Protein AF-A0A3N5SSZ3-F1 (afdb_monomer_lite)

pLDDT: mean 73.87, std 26.0, range [29.41, 97.19]

Structure (mmCIF, N/CA/C/O backbone):
data_AF-A0A3N5SSZ3-F1
#
_entry.id   AF-A0A3N5SSZ3-F1
#
loop_
_atom_site.group_PDB
_atom_site.id
_atom_site.type_symbol
_atom_site.label_atom_id
_atom_site.label_alt_id
_atom_site.label_comp_id
_atom_site.label_asym_id
_atom_site.label_entity_id
_atom_site.label_seq_id
_atom_site.pdbx_PDB_ins_code
_atom_site.Cartn_x
_atom_site.Cartn_y
_atom_site.Cartn_z
_atom_site.occupancy
_atom_site.B_iso_or_equiv
_atom_site.auth_seq_id
_atom_site.auth_comp_id
_atom_site.auth_asym_id
_atom_site.auth_atom_id
_atom_site.pdbx_PDB_model_num
ATOM 1 N N . MET A 1 1 ? -0.147 27.849 33.544 1.00 38.41 1 MET A N 1
ATOM 2 C CA . MET A 1 1 ? -1.554 28.238 33.295 1.00 38.41 1 MET A CA 1
ATOM 3 C C . MET A 1 1 ? -1.757 28.349 31.792 1.00 38.41 1 MET A C 1
ATOM 5 O O . MET A 1 1 ? -1.224 29.264 31.187 1.00 38.41 1 MET A O 1
ATOM 9 N N . CYS A 1 2 ? -2.436 27.376 31.188 1.00 30.09 2 CYS A N 1
ATOM 10 C CA . CYS A 1 2 ? -2.685 27.300 29.747 1.00 30.09 2 CYS A CA 1
ATOM 11 C C . CYS A 1 2 ? -4.205 27.453 29.533 1.00 30.09 2 CYS A C 1
ATOM 13 O O . CYS A 1 2 ? -4.954 26.713 30.183 1.00 30.09 2 CYS A O 1
ATOM 15 N N . PRO A 1 3 ? -4.702 28.428 28.748 1.00 45.38 3 PRO A N 1
ATOM 16 C CA . PRO A 1 3 ? -6.136 28.652 28.630 1.00 45.38 3 PRO A CA 1
ATOM 17 C C . PRO A 1 3 ? -6.793 27.666 27.655 1.00 45.38 3 PRO A C 1
ATOM 19 O O . PRO A 1 3 ? -6.253 27.299 26.615 1.00 45.38 3 PRO A O 1
ATOM 22 N N . ARG A 1 4 ? -7.984 27.231 28.067 1.00 38.94 4 ARG A N 1
ATOM 23 C CA . ARG A 1 4 ? -8.790 26.127 27.546 1.00 38.94 4 ARG A CA 1
ATOM 24 C C . ARG A 1 4 ? -9.430 26.415 26.178 1.00 38.94 4 ARG A C 1
ATOM 26 O O . ARG A 1 4 ? -9.889 27.522 25.919 1.00 38.94 4 ARG A O 1
ATOM 33 N N . GLY A 1 5 ? -9.507 25.339 25.390 1.00 34.91 5 GLY A N 1
ATOM 34 C CA . GLY A 1 5 ? -10.496 24.946 24.375 1.00 34.91 5 GLY A CA 1
ATOM 35 C C . GLY A 1 5 ? -11.487 25.968 23.810 1.00 34.91 5 GLY A C 1
ATOM 36 O O . GLY A 1 5 ? -12.345 26.491 24.518 1.00 34.91 5 GLY A O 1
ATOM 37 N N . ARG A 1 6 ? -11.485 26.100 22.478 1.00 38.88 6 ARG A N 1
ATOM 38 C CA . ARG A 1 6 ? -12.654 26.545 21.710 1.00 38.88 6 ARG A CA 1
ATOM 39 C C . ARG A 1 6 ? -13.374 25.327 21.127 1.00 38.88 6 ARG A C 1
ATOM 41 O O . ARG A 1 6 ? -12.868 24.674 20.223 1.00 38.88 6 ARG A O 1
ATOM 48 N N . LEU A 1 7 ? -14.551 25.047 21.688 1.00 39.44 7 LEU A N 1
ATOM 49 C CA . LEU A 1 7 ? -15.556 24.121 21.166 1.00 39.44 7 LEU A CA 1
ATOM 50 C C . LEU A 1 7 ? -16.035 24.585 19.780 1.00 39.44 7 LEU A C 1
ATOM 52 O O . LEU A 1 7 ? -16.483 25.723 19.628 1.00 39.44 7 LEU A O 1
ATOM 56 N N . TRP A 1 8 ? -16.005 23.683 18.803 1.00 32.91 8 TRP A N 1
ATOM 57 C CA . TRP A 1 8 ? -16.705 23.823 17.526 1.00 32.91 8 TRP A CA 1
ATOM 58 C C . TRP A 1 8 ? -18.221 23.690 17.751 1.00 32.91 8 TRP A C 1
ATOM 60 O O . TRP A 1 8 ? -18.668 22.745 18.400 1.00 32.91 8 TRP A O 1
ATOM 70 N N . LYS A 1 9 ? -19.026 24.620 17.218 1.00 35.09 9 LYS A N 1
ATOM 71 C CA . LYS A 1 9 ? -20.498 24.525 17.190 1.00 35.09 9 LYS A CA 1
ATOM 72 C C . LYS A 1 9 ? -20.985 24.408 15.738 1.00 35.09 9 LYS A C 1
ATOM 74 O O . LYS A 1 9 ? -20.613 25.261 14.935 1.00 35.09 9 LYS A O 1
ATOM 79 N N . PRO A 1 10 ? -21.833 23.425 15.387 1.00 35.09 10 PRO A N 1
ATOM 80 C CA . PRO A 1 10 ? -22.474 23.375 14.077 1.00 35.09 10 PRO A CA 1
ATOM 81 C C . PRO A 1 10 ? -23.662 24.352 13.985 1.00 35.09 10 PRO A C 1
ATOM 83 O O . PRO A 1 10 ? -24.410 24.544 14.944 1.00 35.09 10 PRO A O 1
ATOM 86 N N . SER A 1 11 ? -23.826 24.959 12.807 1.00 41.16 11 SER A N 1
ATOM 87 C CA . SER A 1 11 ? -24.952 25.828 12.430 1.00 41.16 11 SER A CA 1
ATOM 88 C C . SER A 1 11 ? -26.198 24.997 12.055 1.00 41.16 11 SER A C 1
ATOM 90 O O . SER A 1 11 ? -26.048 23.984 11.365 1.00 41.16 11 SER A O 1
ATOM 92 N N . PRO A 1 12 ? -27.426 25.377 12.469 1.00 39.75 12 PRO A N 1
ATOM 93 C CA . PRO A 1 12 ? -28.632 24.626 12.143 1.00 39.75 12 PRO A CA 1
ATOM 94 C C . PRO A 1 12 ? -29.269 25.038 10.800 1.00 39.75 12 PRO A C 1
ATOM 96 O O . PRO A 1 12 ? -29.607 26.194 10.579 1.00 39.75 12 PRO A O 1
ATOM 99 N N . ARG A 1 13 ? -29.471 24.012 9.959 1.00 37.94 13 ARG A N 1
ATOM 100 C CA . ARG A 1 13 ? -30.539 23.745 8.965 1.00 37.94 13 ARG A CA 1
ATOM 101 C C . ARG A 1 13 ? -31.194 24.921 8.215 1.00 37.94 13 ARG A C 1
ATOM 103 O O . ARG A 1 13 ? -31.938 25.707 8.787 1.00 37.94 13 ARG A O 1
ATOM 110 N N . GLY A 1 14 ? -31.138 24.839 6.883 1.00 30.73 14 GLY A N 1
ATOM 111 C CA . GLY A 1 14 ? -32.122 25.431 5.972 1.00 30.73 14 GLY A CA 1
ATOM 112 C C . GLY A 1 14 ? -32.516 24.434 4.879 1.00 30.73 14 GLY A C 1
ATOM 113 O O . GLY A 1 14 ? -31.749 24.198 3.954 1.00 30.73 14 GLY A O 1
ATOM 114 N N . ASN A 1 15 ? -33.702 23.835 5.015 1.00 33.62 15 ASN A N 1
ATOM 115 C CA . ASN A 1 15 ? -34.392 23.063 3.977 1.00 33.62 15 ASN A CA 1
ATOM 116 C C . ASN A 1 15 ? -34.945 24.035 2.922 1.00 33.62 15 ASN A C 1
ATOM 118 O O . ASN A 1 15 ? -35.688 24.944 3.287 1.00 33.62 15 ASN A O 1
ATOM 122 N N . ALA A 1 16 ? -34.684 23.809 1.634 1.00 36.81 16 ALA A N 1
ATOM 123 C CA . ALA A 1 16 ? -35.485 24.399 0.563 1.00 36.81 16 ALA A CA 1
ATOM 124 C C . ALA A 1 16 ? -35.564 23.450 -0.640 1.00 36.81 16 ALA A C 1
ATOM 126 O O . ALA A 1 16 ? -34.561 22.949 -1.140 1.00 36.81 16 ALA A O 1
ATOM 127 N N . ALA A 1 17 ? -36.804 23.180 -1.035 1.00 34.53 17 ALA A N 1
ATOM 128 C CA . ALA A 1 17 ? -37.235 22.179 -1.992 1.00 34.53 17 ALA A CA 1
ATOM 129 C C . ALA A 1 17 ? -36.862 22.497 -3.451 1.00 34.53 17 ALA A C 1
ATOM 131 O O . ALA A 1 17 ? -36.778 23.653 -3.863 1.00 34.53 17 ALA A O 1
ATOM 132 N N . ALA A 1 18 ? -36.734 21.435 -4.246 1.00 34.44 18 ALA A N 1
ATOM 133 C CA . ALA A 1 18 ? -36.597 21.476 -5.694 1.00 34.44 18 ALA A CA 1
ATOM 134 C C . ALA A 1 18 ? -37.880 21.965 -6.395 1.00 34.44 18 ALA A C 1
ATOM 136 O O . ALA A 1 18 ? -38.976 21.494 -6.086 1.00 34.44 18 ALA A O 1
ATOM 137 N N . ARG A 1 19 ? -37.727 22.812 -7.423 1.00 34.06 19 ARG A N 1
ATOM 138 C CA . ARG A 1 19 ? -38.629 22.887 -8.587 1.00 34.06 19 ARG A CA 1
ATOM 139 C C . ARG A 1 19 ? -37.834 23.176 -9.874 1.00 34.06 19 ARG A C 1
ATOM 141 O O . ARG A 1 19 ? -36.851 23.911 -9.806 1.00 34.06 19 ARG A O 1
ATOM 148 N N . PRO A 1 20 ? -38.234 22.606 -11.028 1.00 41.00 20 PRO A N 1
ATOM 149 C CA . PRO A 1 20 ? -37.460 22.634 -12.266 1.00 41.00 20 PRO A CA 1
ATOM 150 C C . PRO A 1 20 ? -37.853 23.810 -13.171 1.00 41.00 20 PRO A C 1
ATOM 152 O O . PRO A 1 20 ? -39.011 24.225 -13.189 1.00 41.00 20 PRO A O 1
ATOM 155 N N . GLY A 1 21 ? -36.917 24.288 -13.996 1.00 29.41 21 GLY A N 1
ATOM 156 C CA . GLY A 1 21 ? -37.270 25.134 -15.136 1.00 29.41 21 GLY A CA 1
ATOM 157 C C . GLY A 1 21 ? -36.150 25.996 -15.714 1.00 29.41 21 GLY A C 1
ATOM 158 O O . GLY A 1 21 ? -35.735 26.969 -15.100 1.00 29.41 21 GLY A O 1
ATOM 159 N N . ARG A 1 22 ? -35.838 25.703 -16.983 1.00 30.45 22 ARG A N 1
ATOM 160 C CA . ARG A 1 22 ? -35.318 26.597 -18.036 1.00 30.45 22 ARG A CA 1
ATOM 161 C C . ARG A 1 22 ? -33.828 26.976 -18.030 1.00 30.45 22 ARG A C 1
ATOM 163 O O . ARG A 1 22 ? -33.365 27.835 -17.291 1.00 30.45 22 ARG A O 1
ATOM 170 N N . ALA A 1 23 ? -33.127 26.412 -19.013 1.00 40.16 23 ALA A N 1
ATOM 171 C CA . ALA A 1 23 ? -31.886 26.948 -19.556 1.00 40.16 23 ALA A CA 1
ATOM 172 C C . ALA A 1 23 ? -32.106 28.317 -20.229 1.00 40.16 23 ALA A C 1
ATOM 174 O O . ALA A 1 23 ? -33.094 28.487 -20.953 1.00 40.16 23 ALA A O 1
ATOM 175 N N . PRO A 1 24 ? -31.145 29.243 -20.097 1.00 39.94 24 PRO A N 1
ATOM 176 C CA . PRO A 1 24 ? -30.882 30.256 -21.099 1.00 39.94 24 PRO A CA 1
ATOM 177 C C . PRO A 1 24 ? -29.550 30.013 -21.819 1.00 39.94 24 PRO A C 1
ATOM 179 O O . PRO A 1 24 ? -28.572 29.501 -21.276 1.00 39.94 24 PRO A O 1
ATOM 182 N N . ALA A 1 25 ? -29.579 30.394 -23.088 1.00 32.38 25 ALA A N 1
ATOM 183 C CA . ALA A 1 25 ? -28.540 30.271 -24.086 1.00 32.38 25 ALA A CA 1
ATOM 184 C C . ALA A 1 25 ? -27.297 31.135 -23.814 1.00 32.38 25 ALA A C 1
ATOM 186 O O . ALA A 1 25 ? -27.379 32.209 -23.229 1.00 32.38 25 ALA A O 1
ATOM 187 N N . GLY A 1 26 ? -26.174 30.685 -24.382 1.00 37.88 26 GLY A N 1
ATOM 188 C CA . GLY A 1 26 ? -25.241 31.540 -25.119 1.00 37.88 26 GLY A CA 1
ATOM 189 C C . GLY A 1 26 ? -24.595 32.697 -24.359 1.00 37.88 26 GLY A C 1
ATOM 190 O O . GLY A 1 26 ? -25.006 33.843 -24.499 1.00 37.88 26 GLY A O 1
ATOM 191 N N . GLY A 1 27 ? -23.482 32.419 -23.682 1.00 31.39 27 GLY A N 1
ATOM 192 C CA . GLY A 1 27 ? -22.547 33.438 -23.211 1.00 31.39 27 GLY A CA 1
ATOM 193 C C . GLY A 1 27 ? -21.109 32.998 -23.461 1.00 31.39 27 GLY A C 1
ATOM 194 O O . GLY A 1 27 ? -20.597 32.136 -22.754 1.00 31.39 27 GLY A O 1
ATOM 195 N N . ARG A 1 28 ? -20.455 33.584 -24.474 1.00 36.53 28 ARG A N 1
ATOM 196 C CA . ARG A 1 28 ? -19.001 33.489 -24.696 1.00 36.53 28 ARG A CA 1
ATOM 197 C C . ARG A 1 28 ? -18.276 33.900 -23.411 1.00 36.53 28 ARG A C 1
ATOM 199 O O . ARG A 1 28 ? -18.256 35.087 -23.086 1.00 36.53 28 ARG A O 1
ATOM 206 N N . GLN A 1 29 ? -17.654 32.957 -22.707 1.00 37.88 29 GLN A N 1
ATOM 207 C CA . GLN A 1 29 ? -16.705 33.312 -21.657 1.00 37.88 29 GLN A CA 1
ATOM 208 C C . GLN A 1 29 ? -15.408 33.795 -22.307 1.00 37.88 29 GLN A C 1
ATOM 210 O O . GLN A 1 29 ? -14.762 33.091 -23.083 1.00 37.88 29 GLN A O 1
ATOM 215 N N . ARG A 1 30 ? -15.088 35.060 -22.031 1.00 35.38 30 ARG A N 1
ATOM 216 C CA . ARG A 1 30 ? -13.819 35.703 -22.362 1.00 35.38 30 ARG A CA 1
ATOM 217 C C . ARG A 1 30 ? -12.698 34.982 -21.615 1.00 35.38 30 ARG A C 1
ATOM 219 O O . ARG A 1 30 ? -12.846 34.679 -20.435 1.00 35.38 30 ARG A O 1
ATOM 226 N N . GLY A 1 31 ? -11.607 34.719 -22.330 1.00 32.22 31 GLY A N 1
ATOM 227 C CA . GLY A 1 31 ? -10.433 34.027 -21.816 1.00 32.22 31 GLY A CA 1
ATOM 228 C C . GLY A 1 31 ? -9.885 34.682 -20.553 1.00 32.22 31 GLY A C 1
ATOM 229 O O . GLY A 1 31 ? -9.675 35.894 -20.502 1.00 32.22 31 GLY A O 1
ATOM 230 N N . VAL A 1 32 ? -9.649 33.853 -19.543 1.00 34.69 32 VAL A N 1
ATOM 231 C CA . VAL A 1 32 ? -8.839 34.215 -18.386 1.00 34.69 32 VAL A CA 1
ATOM 232 C C . VAL A 1 32 ? -7.391 34.254 -18.864 1.00 34.69 32 VAL A C 1
ATOM 234 O O . VAL A 1 32 ? -6.821 33.242 -19.269 1.00 34.69 32 VAL A O 1
ATOM 237 N N . LEU A 1 33 ? -6.830 35.460 -18.883 1.00 34.16 33 LEU A N 1
ATOM 238 C CA . LEU A 1 33 ? -5.440 35.728 -19.216 1.00 34.16 33 LEU A CA 1
ATOM 239 C C . LEU A 1 33 ? -4.568 35.183 -18.071 1.00 34.16 33 LEU A C 1
ATOM 241 O O . LEU A 1 33 ? -4.475 35.801 -17.012 1.00 34.16 33 LEU A O 1
ATOM 245 N N . LEU A 1 34 ? -3.967 34.008 -18.255 1.00 36.97 34 LEU A N 1
ATOM 246 C CA . LEU A 1 34 ? -2.905 33.534 -17.366 1.00 36.97 34 LEU A CA 1
ATOM 247 C C . LEU A 1 34 ? -1.683 34.455 -17.536 1.00 36.97 34 LEU A C 1
ATOM 249 O O . LEU A 1 34 ? -1.334 34.778 -18.677 1.00 36.97 34 LEU A O 1
ATOM 253 N N . PRO A 1 35 ? -1.012 34.891 -16.455 1.00 34.22 35 PRO A N 1
ATOM 254 C CA . PRO A 1 35 ? 0.231 35.630 -16.594 1.00 34.22 35 PRO A CA 1
ATOM 255 C C . PRO A 1 35 ? 1.287 34.734 -17.252 1.00 34.22 35 PRO A C 1
ATOM 257 O O . PRO A 1 35 ? 1.576 33.630 -16.790 1.00 34.22 35 PRO A O 1
ATOM 260 N N . ARG A 1 36 ? 1.855 35.228 -18.358 1.00 32.12 36 ARG A N 1
ATOM 261 C CA . ARG A 1 36 ? 3.067 34.689 -18.977 1.00 32.12 36 ARG A CA 1
ATOM 262 C C . ARG A 1 36 ? 4.203 34.823 -17.965 1.00 32.12 36 ARG A C 1
ATOM 264 O O . ARG A 1 36 ? 4.647 35.936 -17.696 1.00 32.12 36 ARG A O 1
ATOM 271 N N . PHE A 1 37 ? 4.667 33.707 -17.413 1.00 33.88 37 PHE A N 1
ATOM 272 C CA . PHE A 1 37 ? 5.946 33.672 -16.712 1.00 33.88 37 PHE A CA 1
ATOM 273 C C . PHE A 1 37 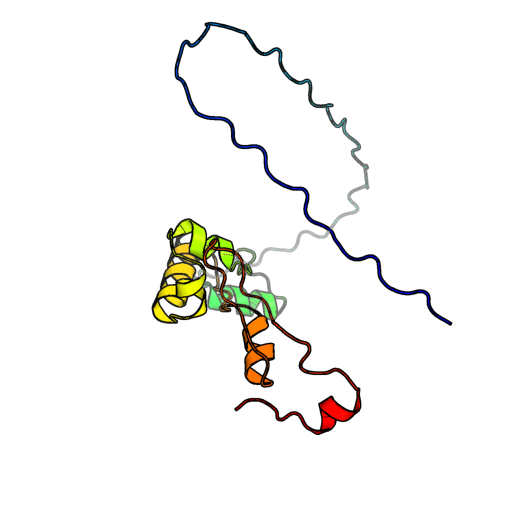? 7.048 33.858 -17.755 1.00 33.88 37 PHE A C 1
ATOM 275 O O . PHE A 1 37 ? 7.369 32.946 -18.511 1.00 33.88 37 PHE A O 1
ATOM 282 N N . ALA A 1 38 ? 7.542 35.090 -17.846 1.00 36.69 38 ALA A N 1
ATOM 283 C CA . ALA A 1 38 ? 8.694 35.441 -18.649 1.00 36.69 38 ALA A CA 1
ATOM 284 C C . ALA A 1 38 ? 9.954 34.803 -18.048 1.00 36.69 38 ALA A C 1
ATOM 286 O O . ALA A 1 38 ? 10.276 34.996 -16.875 1.00 36.69 38 ALA A O 1
ATOM 287 N N . GLU A 1 39 ? 10.607 34.020 -18.897 1.00 39.00 39 GLU A N 1
ATOM 288 C CA . GLU A 1 39 ? 12.030 33.700 -18.966 1.00 39.00 39 GLU A CA 1
ATOM 289 C C . GLU A 1 39 ? 12.914 34.411 -17.927 1.00 39.00 39 GLU A C 1
ATOM 291 O O . GLU A 1 39 ? 13.144 35.617 -17.984 1.00 39.00 39 GLU A O 1
ATOM 296 N N . HIS A 1 40 ? 13.469 33.633 -16.999 1.00 34.91 40 HIS A N 1
ATOM 297 C CA . HIS A 1 40 ? 14.741 33.937 -16.345 1.00 34.91 40 HIS A CA 1
ATOM 298 C C . HIS A 1 40 ? 15.679 32.765 -16.629 1.00 34.91 40 HIS A C 1
ATOM 300 O O . HIS A 1 40 ? 15.834 31.845 -15.827 1.00 34.91 40 HIS A O 1
ATOM 306 N N . ALA A 1 41 ? 16.264 32.779 -17.827 1.00 37.22 41 ALA A N 1
ATOM 307 C CA . ALA A 1 41 ? 17.411 31.947 -18.138 1.00 37.22 41 ALA A CA 1
ATOM 308 C C . ALA A 1 41 ? 18.598 32.484 -17.328 1.00 37.22 41 ALA A C 1
ATOM 310 O O . ALA A 1 41 ? 19.187 33.510 -17.661 1.00 37.22 41 ALA A O 1
ATOM 311 N N . HIS A 1 42 ? 18.925 31.811 -16.226 1.00 38.69 42 HIS A N 1
ATOM 312 C CA . HIS A 1 42 ? 20.241 31.960 -15.626 1.00 38.69 42 HIS A CA 1
ATOM 313 C C . HIS A 1 42 ? 21.246 31.278 -16.549 1.00 38.69 42 HIS A C 1
ATOM 315 O O . HIS A 1 42 ? 21.368 30.054 -16.545 1.00 38.69 42 HIS A O 1
ATOM 321 N N . ASP A 1 43 ? 21.948 32.097 -17.325 1.00 44.03 43 ASP A N 1
ATOM 322 C CA . ASP A 1 43 ? 23.195 31.748 -17.990 1.00 44.03 43 ASP A CA 1
ATOM 323 C C . ASP A 1 43 ? 24.219 31.347 -16.914 1.00 44.03 43 ASP A C 1
ATOM 325 O O . ASP A 1 43 ? 24.864 32.179 -16.273 1.00 44.03 43 ASP A O 1
ATOM 329 N N . ARG A 1 44 ? 24.274 30.047 -16.611 1.00 44.88 44 ARG A N 1
ATOM 330 C CA . ARG A 1 44 ? 25.404 29.444 -15.911 1.00 44.88 44 ARG A CA 1
ATOM 331 C C . ARG A 1 44 ? 26.238 28.780 -16.983 1.00 44.88 44 ARG A C 1
ATOM 333 O O . ARG A 1 44 ? 25.831 27.751 -17.514 1.00 44.88 44 ARG A O 1
ATOM 340 N N . GLY A 1 45 ? 27.381 29.397 -17.270 1.00 37.06 45 GLY A N 1
ATOM 341 C CA . GLY A 1 45 ? 28.368 28.892 -18.208 1.00 37.06 45 GLY A CA 1
ATOM 342 C C . GLY A 1 45 ? 28.593 27.394 -18.032 1.00 37.06 45 GLY A C 1
ATOM 343 O O . GLY A 1 45 ? 28.912 26.917 -16.939 1.00 37.06 45 GLY A O 1
ATOM 344 N N . ASP A 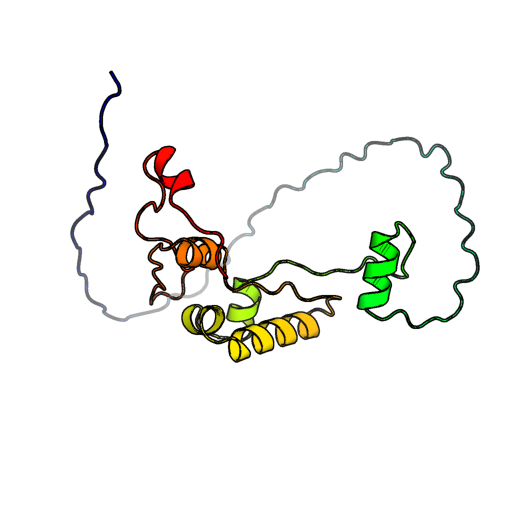1 46 ? 28.400 26.677 -19.131 1.00 47.44 46 ASP A N 1
ATOM 345 C CA . ASP A 1 46 ? 28.718 25.269 -19.294 1.00 47.44 46 ASP A CA 1
ATOM 346 C C . ASP A 1 46 ? 30.243 25.108 -19.260 1.00 47.44 46 ASP A C 1
ATOM 348 O O . ASP A 1 46 ? 30.934 25.116 -20.279 1.00 47.44 46 ASP A O 1
ATOM 352 N N . GLN A 1 47 ? 30.804 25.051 -18.052 1.00 43.66 47 GLN A N 1
ATOM 353 C CA . GLN A 1 47 ? 32.162 24.562 -17.868 1.00 43.66 47 GLN A CA 1
ATOM 354 C C . GLN A 1 47 ? 32.127 23.040 -17.986 1.00 43.66 47 GLN A C 1
ATOM 356 O O . GLN A 1 47 ? 31.914 22.337 -17.000 1.00 43.66 47 GLN A O 1
ATOM 361 N N . GLY A 1 48 ? 32.298 22.583 -19.229 1.00 47.06 48 GLY A N 1
ATOM 362 C CA . GLY A 1 48 ? 32.729 21.252 -19.649 1.00 47.06 48 GLY A CA 1
ATOM 363 C C . GLY A 1 48 ? 32.510 20.138 -18.634 1.00 47.06 48 GLY A C 1
ATOM 364 O O . GLY A 1 48 ? 33.438 19.743 -17.925 1.00 47.06 48 GLY A O 1
ATOM 365 N N . ARG A 1 49 ? 31.304 19.565 -18.617 1.00 43.91 49 ARG A N 1
ATOM 366 C CA . ARG A 1 49 ? 31.151 18.203 -18.102 1.00 43.91 49 ARG A CA 1
ATOM 367 C C . ARG A 1 49 ? 31.877 17.266 -19.072 1.00 43.91 49 ARG A C 1
ATOM 369 O O . ARG A 1 49 ? 31.579 17.325 -20.265 1.00 43.91 49 ARG A O 1
ATOM 376 N N . PRO A 1 50 ? 32.824 16.428 -18.616 1.00 43.47 50 PRO A N 1
ATOM 377 C CA . PRO A 1 50 ? 33.408 15.425 -19.492 1.00 43.47 50 PRO A CA 1
ATOM 378 C C . PRO A 1 50 ? 32.274 14.544 -20.020 1.00 43.47 50 PRO A C 1
ATOM 380 O O . PRO A 1 50 ? 31.416 14.107 -19.248 1.00 43.47 50 PRO A O 1
ATOM 383 N N . ALA A 1 51 ? 32.240 14.344 -21.338 1.00 47.28 51 ALA A N 1
ATOM 384 C CA . ALA A 1 51 ? 31.340 13.386 -21.955 1.00 47.28 51 ALA A CA 1
ATOM 385 C C . ALA A 1 51 ? 31.624 12.028 -21.308 1.00 47.28 51 ALA A C 1
ATOM 387 O O . ALA A 1 51 ? 32.727 11.501 -21.436 1.00 47.28 51 ALA A O 1
ATOM 388 N N . LEU A 1 52 ? 30.662 11.510 -20.544 1.00 52.91 52 LEU A N 1
ATOM 389 C CA . LEU A 1 52 ? 30.738 10.149 -20.041 1.00 52.91 52 LEU A CA 1
ATOM 390 C C . LEU A 1 52 ? 30.709 9.250 -21.274 1.00 52.91 52 LEU A C 1
ATOM 392 O O . LEU A 1 52 ? 29.710 9.209 -21.992 1.00 52.91 52 LEU A O 1
ATOM 396 N N . GLU A 1 53 ? 31.837 8.613 -21.566 1.00 45.06 53 GLU A N 1
ATOM 397 C CA . GLU A 1 53 ? 31.934 7.622 -22.626 1.00 45.06 53 GLU A CA 1
ATOM 398 C C . GLU A 1 53 ? 30.915 6.519 -22.318 1.00 45.06 53 GLU A C 1
ATOM 400 O O . GLU A 1 53 ? 31.037 5.782 -21.337 1.00 45.06 53 GLU A O 1
ATOM 405 N N . HIS A 1 54 ? 29.847 6.454 -23.117 1.00 51.88 54 HIS A N 1
ATOM 406 C CA . HIS A 1 54 ? 28.882 5.368 -23.044 1.00 51.88 54 HIS A CA 1
ATOM 407 C C . HIS A 1 54 ? 29.534 4.119 -23.639 1.00 51.88 54 HIS A C 1
ATOM 409 O O . HIS A 1 54 ? 29.472 3.882 -24.845 1.00 51.88 54 HIS A O 1
ATOM 415 N N . GLU A 1 55 ? 30.157 3.323 -22.772 1.00 49.59 55 GLU A N 1
ATOM 416 C CA . GLU A 1 55 ? 30.460 1.917 -23.040 1.00 49.59 55 GLU A CA 1
ATOM 417 C C . GLU A 1 55 ? 29.214 1.227 -23.637 1.00 49.59 55 GLU A C 1
ATOM 419 O O . GLU A 1 55 ? 28.089 1.481 -23.178 1.00 49.59 55 GLU A O 1
ATOM 424 N N . PRO A 1 56 ? 29.370 0.377 -24.669 1.00 45.03 56 PRO A N 1
ATOM 425 C CA . PRO A 1 56 ? 28.245 -0.254 -25.342 1.00 45.03 56 PRO A CA 1
ATOM 426 C C . PRO A 1 56 ? 27.473 -1.111 -24.337 1.00 45.03 56 PRO A C 1
ATOM 428 O O . PRO A 1 56 ? 27.965 -2.129 -23.847 1.00 45.03 56 PRO A O 1
ATOM 431 N N . ARG A 1 57 ? 26.248 -0.680 -24.008 1.00 53.22 57 ARG A N 1
ATOM 432 C CA . ARG A 1 57 ? 25.352 -1.419 -23.117 1.00 53.22 57 ARG A CA 1
ATOM 433 C C . ARG A 1 57 ? 25.025 -2.746 -23.792 1.00 53.22 57 ARG A C 1
ATOM 435 O O . ARG A 1 57 ? 24.251 -2.779 -24.744 1.00 53.22 57 ARG A O 1
ATOM 442 N N . GLY A 1 58 ? 25.646 -3.824 -23.313 1.00 52.78 58 GLY A N 1
ATOM 443 C CA . GLY A 1 58 ? 25.257 -5.181 -23.675 1.00 52.78 58 GLY A CA 1
ATOM 444 C C . GLY A 1 58 ? 23.744 -5.324 -23.534 1.00 52.78 58 GLY A C 1
ATOM 445 O O . GLY A 1 58 ? 23.160 -4.812 -22.578 1.00 52.78 58 GLY A O 1
ATOM 446 N N . GLU A 1 59 ? 23.124 -5.959 -24.521 1.00 47.66 59 GLU A N 1
ATOM 447 C CA . GLU A 1 59 ? 21.679 -6.106 -24.680 1.00 47.66 59 GLU A CA 1
ATOM 448 C C . GLU A 1 59 ? 21.116 -7.045 -23.595 1.00 47.66 59 GLU A C 1
ATOM 450 O O . GLU A 1 59 ? 20.777 -8.201 -23.826 1.00 47.66 59 GLU A O 1
ATOM 455 N N . TYR A 1 60 ? 21.087 -6.568 -22.354 1.00 54.97 60 TYR A N 1
ATOM 456 C CA . TYR A 1 60 ? 20.398 -7.211 -21.249 1.00 54.97 60 TYR A CA 1
ATOM 457 C C . TYR A 1 60 ? 19.010 -6.587 -21.169 1.00 54.97 60 TYR A C 1
ATOM 459 O O . TYR A 1 60 ? 18.875 -5.391 -20.913 1.00 54.97 60 TYR A O 1
ATOM 467 N N . HIS A 1 61 ? 17.961 -7.383 -21.376 1.00 60.69 61 HIS A N 1
ATOM 468 C CA . HIS A 1 61 ? 16.611 -6.963 -21.014 1.00 60.69 61 HIS A CA 1
ATOM 469 C C . HIS A 1 61 ? 16.522 -6.886 -19.488 1.00 60.69 61 HIS A C 1
ATOM 471 O O . HIS A 1 61 ? 16.306 -7.885 -18.801 1.00 60.69 61 HIS A O 1
ATOM 477 N N . VAL A 1 62 ? 16.743 -5.688 -18.954 1.00 81.00 62 VAL A N 1
ATOM 478 C CA . VAL A 1 62 ? 16.666 -5.411 -17.524 1.00 81.00 62 VAL A CA 1
ATOM 479 C C . VAL A 1 62 ? 15.187 -5.321 -17.142 1.00 81.00 62 VAL A C 1
ATOM 481 O O . VAL A 1 62 ? 14.461 -4.409 -17.539 1.00 81.00 62 VAL A O 1
ATOM 484 N N . ASN A 1 63 ? 14.699 -6.305 -16.386 1.00 92.94 63 ASN A N 1
ATOM 485 C CA . ASN A 1 63 ? 13.334 -6.246 -15.866 1.00 92.94 63 ASN A CA 1
ATOM 486 C C . ASN A 1 63 ? 13.214 -5.171 -14.766 1.00 92.94 63 ASN A C 1
ATOM 488 O O . ASN A 1 63 ? 14.209 -4.622 -14.284 1.00 92.94 63 ASN A O 1
ATOM 492 N N . SER A 1 64 ? 11.988 -4.865 -14.347 1.00 95.06 64 SER A N 1
ATOM 493 C CA . SER A 1 64 ? 11.725 -3.795 -13.379 1.00 95.06 64 SER A CA 1
ATOM 494 C C . SER A 1 64 ? 12.449 -3.977 -12.038 1.00 95.06 64 SER A C 1
ATOM 496 O O . SER A 1 64 ? 12.908 -3.001 -11.441 1.00 95.06 64 SER A O 1
ATOM 498 N N . VAL A 1 65 ? 12.629 -5.223 -11.586 1.00 95.88 65 VAL A N 1
ATOM 499 C CA . VAL A 1 65 ? 13.387 -5.544 -10.367 1.00 95.88 65 VAL A CA 1
ATOM 500 C C . VAL A 1 65 ? 14.872 -5.255 -10.561 1.00 95.88 65 VAL A C 1
ATOM 502 O O . VAL A 1 65 ? 15.497 -4.625 -9.708 1.00 95.88 65 VAL A O 1
ATOM 505 N N . GLU A 1 66 ? 15.446 -5.684 -11.682 1.00 95.75 66 GLU A N 1
ATOM 506 C CA . GLU A 1 66 ? 16.855 -5.442 -11.981 1.00 95.75 66 GLU A CA 1
ATOM 507 C C . GLU A 1 66 ? 17.161 -3.950 -12.142 1.00 95.75 66 GLU A C 1
ATOM 509 O O . GLU A 1 66 ? 18.185 -3.478 -11.649 1.00 95.75 66 GLU A O 1
ATOM 514 N N . ARG A 1 67 ? 16.244 -3.162 -12.714 1.00 95.88 67 ARG A N 1
ATOM 515 C CA . ARG A 1 67 ? 16.417 -1.705 -12.786 1.00 95.88 67 ARG A CA 1
ATOM 516 C C . ARG A 1 67 ? 16.473 -1.058 -11.411 1.00 95.88 67 ARG A C 1
ATOM 518 O O . ARG A 1 67 ? 17.344 -0.221 -11.171 1.00 95.88 67 ARG A O 1
ATOM 525 N N . HIS A 1 68 ? 15.605 -1.476 -10.490 1.00 96.38 68 HIS A N 1
ATOM 526 C CA . HIS A 1 68 ? 15.683 -1.037 -9.098 1.00 96.38 68 HIS A CA 1
ATOM 527 C C . HIS A 1 68 ? 17.002 -1.451 -8.443 1.00 96.38 68 HIS A C 1
ATOM 529 O O . HIS A 1 68 ? 17.629 -0.631 -7.777 1.00 96.38 68 HIS A O 1
ATOM 535 N N . ARG A 1 69 ? 17.469 -2.687 -8.658 1.00 96.44 69 ARG A N 1
ATOM 536 C CA . ARG A 1 69 ? 18.753 -3.165 -8.116 1.00 96.44 69 ARG A CA 1
ATOM 537 C C . ARG A 1 69 ? 19.934 -2.338 -8.620 1.00 96.44 69 ARG A C 1
ATOM 539 O O . ARG A 1 69 ? 20.791 -1.971 -7.820 1.00 96.44 69 ARG A O 1
ATOM 546 N N . LEU A 1 70 ? 19.968 -2.010 -9.913 1.00 96.69 70 LEU A N 1
ATOM 547 C CA . LEU A 1 70 ? 20.995 -1.141 -10.492 1.00 96.69 70 LEU A CA 1
ATOM 548 C C . LEU A 1 70 ? 20.960 0.255 -9.867 1.00 96.69 70 LEU A C 1
ATOM 550 O O . LEU A 1 70 ? 21.994 0.726 -9.396 1.00 96.69 70 LEU A O 1
ATOM 554 N N . ALA A 1 71 ? 19.781 0.879 -9.800 1.00 95.94 71 ALA A N 1
ATOM 555 C CA . ALA A 1 71 ? 19.624 2.206 -9.211 1.00 95.94 71 ALA A CA 1
ATOM 556 C C . ALA A 1 71 ? 20.048 2.240 -7.730 1.00 95.94 71 ALA A C 1
ATOM 558 O O . ALA A 1 71 ? 20.788 3.132 -7.322 1.00 95.94 71 ALA A O 1
ATOM 559 N N . LEU A 1 72 ? 19.648 1.240 -6.935 1.00 96.75 72 LEU A N 1
ATOM 560 C CA . LEU A 1 72 ? 20.038 1.108 -5.524 1.00 96.75 72 LEU A CA 1
ATOM 561 C C . LEU A 1 72 ? 21.542 0.870 -5.344 1.00 96.75 72 LEU A C 1
ATOM 563 O O . LEU A 1 72 ? 22.122 1.297 -4.349 1.00 96.75 72 LEU A O 1
ATOM 567 N N . ALA A 1 73 ? 22.185 0.219 -6.313 1.00 97.19 73 ALA A N 1
ATOM 568 C CA . ALA A 1 73 ? 23.631 0.036 -6.350 1.00 97.19 73 ALA A CA 1
ATOM 569 C C . ALA A 1 73 ? 24.385 1.263 -6.899 1.00 97.19 73 ALA A C 1
ATOM 571 O O . ALA A 1 73 ? 25.583 1.159 -7.162 1.00 97.19 73 ALA A O 1
ATOM 572 N N . MET A 1 74 ? 23.704 2.399 -7.101 1.00 96.19 74 MET A N 1
ATOM 573 C CA . MET A 1 74 ? 24.257 3.614 -7.713 1.00 96.19 74 MET A CA 1
ATOM 574 C C . MET A 1 74 ? 24.850 3.372 -9.114 1.00 96.19 74 MET A C 1
ATOM 576 O O . MET A 1 74 ? 25.765 4.074 -9.541 1.00 96.19 74 MET A O 1
ATOM 580 N N . LYS A 1 75 ? 24.337 2.363 -9.830 1.00 95.56 75 LYS A N 1
ATOM 581 C CA . LYS A 1 75 ? 24.646 2.086 -11.239 1.00 95.56 75 LYS A CA 1
ATOM 582 C C . LYS A 1 75 ? 23.617 2.765 -12.140 1.00 95.56 75 LYS A C 1
ATOM 584 O O . LYS A 1 75 ? 22.570 3.208 -11.676 1.00 95.56 75 LYS A O 1
ATOM 589 N N . GLU A 1 76 ? 23.907 2.821 -13.437 1.00 92.94 76 GLU A N 1
ATOM 590 C CA . GLU A 1 76 ? 23.059 3.494 -14.421 1.00 92.94 76 GLU A CA 1
ATOM 591 C C . GLU A 1 76 ? 22.134 2.496 -15.153 1.00 92.94 76 GLU A C 1
ATOM 593 O O . GLU A 1 76 ? 22.575 1.830 -16.095 1.00 92.94 76 GLU A O 1
ATOM 598 N N . PRO A 1 77 ? 20.855 2.354 -14.747 1.00 93.88 77 PRO A N 1
ATOM 599 C CA . PRO A 1 77 ? 19.871 1.612 -15.534 1.00 93.88 77 PRO A CA 1
ATOM 600 C C . PRO A 1 77 ? 19.579 2.321 -16.867 1.00 93.88 77 PRO A C 1
ATOM 602 O O . PRO A 1 77 ? 19.947 3.476 -17.083 1.00 93.88 77 PRO A O 1
ATOM 605 N N . GLU A 1 78 ? 18.920 1.636 -17.798 1.00 93.12 78 GLU A N 1
ATOM 606 C CA . GLU A 1 78 ? 18.491 2.183 -19.097 1.00 93.12 78 GLU A CA 1
ATOM 607 C C . GLU A 1 78 ? 17.456 3.306 -18.972 1.00 93.12 78 GLU A C 1
ATOM 609 O O . GLU A 1 78 ? 17.373 4.179 -19.832 1.00 93.12 78 GLU A O 1
ATOM 614 N N . ARG A 1 79 ? 16.697 3.306 -17.874 1.00 94.00 79 ARG A N 1
ATOM 615 C CA . ARG A 1 79 ? 15.843 4.411 -17.438 1.00 94.00 79 ARG A CA 1
ATOM 616 C C . ARG A 1 79 ? 15.746 4.417 -15.919 1.00 94.00 79 ARG A C 1
ATOM 618 O O . ARG A 1 79 ? 15.945 3.384 -15.281 1.00 94.00 79 ARG A O 1
ATOM 625 N N . VAL A 1 80 ? 15.379 5.557 -15.342 1.00 95.44 80 VAL A N 1
ATOM 626 C CA . VAL A 1 80 ? 15.094 5.657 -13.904 1.00 95.44 80 VAL A CA 1
ATOM 627 C C . VAL A 1 80 ? 13.911 4.738 -13.559 1.00 95.44 80 VAL A C 1
ATOM 629 O O . VAL A 1 80 ? 12.856 4.899 -14.175 1.00 95.44 80 VAL A O 1
ATOM 632 N N . PRO A 1 81 ? 14.054 3.786 -12.616 1.00 96.50 81 PRO A N 1
ATOM 633 C CA . PRO A 1 81 ? 12.931 2.973 -12.171 1.00 96.50 81 PRO A CA 1
ATOM 634 C C . PRO A 1 81 ? 11.933 3.811 -11.364 1.00 96.50 81 PRO A C 1
ATOM 636 O O . PRO A 1 81 ? 12.332 4.645 -10.548 1.00 96.50 81 PRO A O 1
ATOM 639 N N . VAL A 1 82 ? 10.635 3.583 -11.577 1.00 96.31 82 VAL A N 1
ATOM 640 C CA . VAL A 1 82 ? 9.556 4.342 -10.923 1.00 96.31 82 VAL A CA 1
ATOM 641 C C . VAL A 1 82 ? 8.615 3.404 -10.164 1.00 96.31 82 VAL A C 1
ATOM 643 O O . VAL A 1 82 ? 7.913 2.606 -10.773 1.00 96.31 82 VAL A O 1
ATOM 646 N N . ALA A 1 83 ? 8.562 3.532 -8.836 1.00 95.12 83 ALA A N 1
ATOM 647 C CA . ALA A 1 83 ? 7.635 2.808 -7.958 1.00 95.12 83 ALA A CA 1
ATOM 648 C C . ALA A 1 83 ? 6.957 3.797 -6.987 1.00 95.12 83 ALA A C 1
ATOM 650 O O . ALA A 1 83 ? 7.466 4.055 -5.892 1.00 95.12 83 ALA A O 1
ATOM 651 N N . PRO A 1 84 ? 5.855 4.442 -7.397 1.00 93.12 84 PRO A N 1
ATOM 652 C CA . PRO A 1 84 ? 5.244 5.507 -6.616 1.00 93.12 84 PRO A CA 1
ATOM 653 C C . PRO A 1 84 ? 4.380 4.968 -5.467 1.00 93.12 84 PRO A C 1
ATOM 655 O O . PRO A 1 84 ? 3.720 3.938 -5.582 1.00 93.12 84 PRO A O 1
ATOM 658 N N . SER A 1 85 ? 4.325 5.715 -4.361 1.00 91.69 85 SER A N 1
ATOM 659 C CA . SER A 1 85 ? 3.470 5.403 -3.209 1.00 91.69 85 SER A CA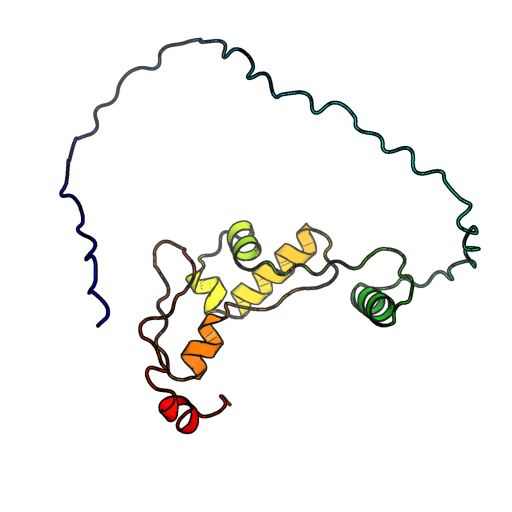 1
ATOM 660 C C . SER A 1 85 ? 2.065 5.978 -3.402 1.00 91.69 85 SER A C 1
ATOM 662 O O . SER A 1 85 ? 1.758 7.095 -2.983 1.00 91.69 85 SER A O 1
ATOM 664 N N . PHE A 1 86 ? 1.205 5.225 -4.087 1.00 88.25 86 PHE A N 1
ATOM 665 C CA . PHE A 1 86 ? -0.179 5.618 -4.343 1.00 88.25 86 PHE A CA 1
ATOM 666 C C . PHE A 1 86 ? -1.158 4.648 -3.693 1.00 88.25 86 PHE A C 1
ATOM 668 O O . PHE A 1 86 ? -1.282 3.517 -4.139 1.00 88.25 86 PHE A O 1
ATOM 675 N N . LEU A 1 87 ? -1.908 5.116 -2.695 1.00 85.12 87 LEU A N 1
ATOM 676 C CA . LEU A 1 87 ? -2.976 4.331 -2.068 1.00 85.12 87 LEU A CA 1
ATOM 677 C C . LEU A 1 87 ? -4.316 4.591 -2.775 1.00 85.12 87 LEU A C 1
ATOM 679 O O . LEU A 1 87 ? -4.739 3.857 -3.662 1.00 85.12 87 LEU A O 1
ATOM 683 N N . THR A 1 88 ? -4.937 5.733 -2.481 1.00 84.44 88 THR A N 1
ATOM 684 C CA . THR A 1 88 ? -6.272 6.103 -2.985 1.00 84.44 88 THR A CA 1
ATOM 685 C C . THR A 1 88 ? -6.378 6.228 -4.493 1.00 84.44 88 THR A C 1
ATOM 687 O O . THR A 1 88 ? -7.462 6.083 -5.052 1.00 84.44 88 THR A O 1
ATOM 690 N N . ARG A 1 89 ? -5.274 6.505 -5.189 1.00 89.62 89 ARG A N 1
ATOM 691 C CA . ARG A 1 89 ? -5.338 6.591 -6.647 1.00 89.62 89 ARG A CA 1
ATOM 692 C C . ARG A 1 89 ? -5.630 5.227 -7.278 1.00 89.62 89 ARG A C 1
ATOM 694 O O . ARG A 1 89 ? -6.407 5.187 -8.228 1.00 89.62 89 ARG A O 1
ATOM 701 N N . ALA A 1 90 ? -5.067 4.149 -6.730 1.00 90.81 90 ALA A N 1
ATOM 702 C CA . ALA A 1 90 ? -5.314 2.789 -7.200 1.00 90.81 90 ALA A CA 1
ATOM 703 C C . ALA A 1 90 ? -6.786 2.396 -6.985 1.00 90.81 90 ALA A C 1
ATOM 705 O O . ALA A 1 90 ? -7.456 1.981 -7.927 1.00 90.81 90 ALA A O 1
ATOM 706 N N . SER A 1 91 ? -7.339 2.647 -5.791 1.00 90.94 91 SER A N 1
ATOM 707 C CA . SER A 1 91 ? -8.751 2.348 -5.499 1.00 90.94 91 SER A CA 1
ATOM 708 C C . SER A 1 91 ? -9.730 3.150 -6.366 1.00 90.94 91 SER A C 1
ATOM 710 O O . SER A 1 91 ? -10.713 2.601 -6.860 1.00 90.94 91 SER A O 1
ATOM 712 N N . GLN A 1 92 ? -9.453 4.436 -6.608 1.00 91.19 92 GLN A N 1
ATOM 713 C CA . GLN A 1 92 ? -10.289 5.290 -7.457 1.00 91.19 92 GLN A CA 1
ATOM 714 C C . GLN A 1 92 ? -10.305 4.853 -8.923 1.00 91.19 92 GLN A C 1
ATOM 716 O O . GLN A 1 92 ? -11.338 4.975 -9.577 1.00 91.19 92 GLN A O 1
ATOM 721 N N . LEU A 1 93 ? -9.165 4.402 -9.450 1.00 91.62 93 LEU A N 1
ATOM 722 C CA . LEU A 1 93 ? -9.054 3.963 -10.841 1.00 91.62 93 LEU A CA 1
ATOM 723 C C . LEU A 1 93 ? -9.861 2.696 -11.108 1.00 91.62 93 LEU A C 1
ATOM 725 O O . LEU A 1 93 ? -10.531 2.625 -12.136 1.00 91.62 93 LEU A O 1
ATOM 729 N N . GLU A 1 94 ? -9.868 1.773 -10.151 1.00 91.06 94 GLU A N 1
ATOM 730 C CA . GLU A 1 94 ? -10.635 0.528 -10.232 1.00 91.06 94 GLU A CA 1
ATOM 731 C C . GLU A 1 94 ? -12.091 0.674 -9.758 1.00 91.06 94 GLU A C 1
ATOM 733 O O . GLU A 1 94 ? -12.853 -0.290 -9.755 1.00 91.06 94 GLU A O 1
ATOM 738 N N . GLY A 1 95 ? -12.512 1.876 -9.343 1.00 93.00 95 GLY A N 1
ATOM 739 C CA . GLY A 1 95 ? -13.876 2.120 -8.860 1.00 93.00 95 GLY A CA 1
ATOM 740 C C . GLY A 1 95 ? -14.215 1.368 -7.567 1.00 93.00 95 GLY A C 1
ATOM 741 O O . GLY A 1 95 ? -15.381 1.075 -7.300 1.00 93.00 95 GLY A O 1
ATOM 742 N N . VAL A 1 96 ? -13.203 1.052 -6.760 1.00 93.69 96 VAL A N 1
ATOM 743 C CA . VAL A 1 96 ? -13.327 0.276 -5.527 1.00 93.69 96 VAL A CA 1
ATOM 744 C C . VAL A 1 96 ? -13.563 1.203 -4.334 1.00 93.69 96 VAL A C 1
ATOM 746 O O . VAL A 1 96 ? -12.960 2.271 -4.212 1.00 93.69 96 VAL A O 1
ATOM 749 N N . ARG A 1 97 ? -14.427 0.777 -3.403 1.00 93.62 97 ARG A N 1
ATOM 750 C CA . ARG A 1 97 ? -14.616 1.481 -2.126 1.00 93.62 97 ARG A CA 1
ATOM 751 C C . ARG A 1 97 ? -13.368 1.367 -1.250 1.00 93.62 97 ARG A C 1
ATOM 753 O O . ARG A 1 97 ? -12.862 0.265 -1.064 1.00 93.62 97 ARG A O 1
ATOM 760 N N . GLN A 1 98 ? -12.960 2.466 -0.621 1.00 93.31 98 GLN A N 1
ATOM 761 C CA . GLN A 1 98 ? -11.854 2.541 0.340 1.00 93.31 98 GLN A CA 1
ATOM 762 C C . GLN A 1 98 ? -11.944 1.435 1.391 1.00 93.31 98 GLN A C 1
ATOM 764 O O . GLN A 1 98 ? -10.958 0.751 1.623 1.00 93.31 98 GLN A O 1
ATOM 769 N N . TYR A 1 99 ? -13.132 1.186 1.955 1.00 93.31 99 TYR A N 1
ATOM 770 C CA . TYR A 1 99 ? -13.330 0.095 2.913 1.00 93.31 99 TYR A CA 1
ATOM 771 C C . TYR A 1 99 ? -12.823 -1.254 2.381 1.00 93.31 99 TYR A C 1
ATOM 773 O O . TYR A 1 99 ? -12.027 -1.901 3.050 1.00 93.31 99 TYR A O 1
ATOM 781 N N . HIS A 1 100 ? -13.213 -1.653 1.165 1.00 94.81 100 HIS A N 1
ATOM 782 C CA . HIS A 1 100 ? -12.761 -2.922 0.584 1.00 94.81 100 HIS A CA 1
ATOM 783 C C . HIS A 1 100 ? -11.270 -2.887 0.253 1.00 94.81 100 HIS A C 1
ATOM 785 O O . HIS A 1 100 ? -10.568 -3.841 0.544 1.00 94.81 100 HIS A O 1
ATOM 791 N N . TYR A 1 101 ? -10.773 -1.774 -0.290 1.00 94.75 101 TYR A N 1
ATOM 792 C CA . TYR A 1 101 ? -9.347 -1.618 -0.574 1.00 94.75 101 TYR A CA 1
ATOM 793 C C . TYR A 1 101 ? -8.476 -1.792 0.687 1.00 94.75 101 TYR A C 1
ATOM 795 O O . TYR A 1 101 ? -7.390 -2.354 0.606 1.00 94.75 101 TYR A O 1
ATOM 803 N N . HIS A 1 102 ? -8.950 -1.344 1.855 1.00 93.69 102 HIS A N 1
ATOM 804 C CA . HIS A 1 102 ? -8.190 -1.429 3.108 1.00 93.69 102 HIS A CA 1
ATOM 805 C C . HIS A 1 102 ? -8.365 -2.736 3.881 1.00 93.69 102 HIS A C 1
ATOM 807 O O . HIS A 1 102 ? -7.518 -3.046 4.716 1.00 93.69 102 HIS A O 1
ATOM 813 N N . THR A 1 103 ? -9.454 -3.472 3.648 1.00 93.31 103 THR A N 1
ATOM 814 C CA . THR A 1 103 ? -9.835 -4.642 4.465 1.00 93.31 103 THR A CA 1
ATOM 815 C C . THR A 1 103 ? -9.830 -5.968 3.709 1.00 93.31 103 THR A C 1
ATOM 817 O O . THR A 1 103 ? -9.860 -7.018 4.347 1.00 93.31 103 THR A O 1
ATOM 820 N N . ASP A 1 104 ? -9.753 -5.942 2.377 1.00 95.44 104 ASP A N 1
ATOM 821 C CA . ASP A 1 104 ? -9.679 -7.130 1.530 1.00 95.44 104 ASP A CA 1
ATOM 822 C C . ASP A 1 104 ? -8.329 -7.163 0.779 1.00 95.44 104 ASP A C 1
ATOM 824 O O . ASP A 1 104 ? -8.066 -6.299 -0.068 1.00 95.44 104 ASP A O 1
ATOM 828 N N . PRO A 1 105 ? -7.451 -8.141 1.076 1.00 95.69 105 PRO A N 1
ATOM 829 C CA . PRO A 1 105 ? -6.121 -8.211 0.479 1.00 95.69 105 PRO A CA 1
ATOM 830 C C . PRO A 1 105 ? -6.147 -8.486 -1.030 1.00 95.69 105 PRO A C 1
ATOM 832 O O . PRO A 1 105 ? -5.273 -7.991 -1.743 1.00 95.69 105 PRO A O 1
ATOM 835 N N . GLU A 1 106 ? -7.140 -9.221 -1.536 1.00 97.12 106 GLU A N 1
ATOM 836 C CA . GLU A 1 106 ? -7.260 -9.517 -2.969 1.00 97.12 106 GLU A CA 1
ATOM 837 C C . GLU A 1 106 ? -7.658 -8.262 -3.743 1.00 97.12 106 GLU A C 1
ATOM 839 O O . GLU A 1 106 ? -7.135 -7.979 -4.825 1.00 97.12 106 GLU A O 1
ATOM 844 N N . VAL A 1 107 ? -8.546 -7.457 -3.153 1.00 96.38 107 VAL A N 1
ATOM 845 C CA . VAL A 1 107 ? -8.947 -6.160 -3.703 1.00 96.38 107 VAL A CA 1
ATOM 846 C C . VAL A 1 107 ? -7.771 -5.183 -3.710 1.00 96.38 107 VAL A C 1
ATOM 848 O O . VAL A 1 107 ? -7.548 -4.513 -4.721 1.00 96.38 107 VAL A O 1
ATOM 851 N N . LEU A 1 108 ? -6.998 -5.118 -2.620 1.00 95.56 108 LEU A N 1
ATOM 852 C CA . LEU A 1 108 ? -5.791 -4.292 -2.540 1.00 95.56 108 LEU A CA 1
ATOM 853 C C . LEU A 1 108 ? -4.785 -4.684 -3.625 1.00 95.56 108 LEU A C 1
ATOM 855 O O . LEU A 1 108 ? -4.338 -3.828 -4.393 1.00 95.56 108 LEU A O 1
ATOM 859 N N . ALA A 1 109 ? -4.441 -5.973 -3.698 1.00 95.62 109 ALA A N 1
ATOM 860 C CA . ALA A 1 109 ? -3.457 -6.487 -4.642 1.00 95.62 109 ALA A CA 1
ATOM 861 C C . ALA A 1 109 ? -3.891 -6.232 -6.089 1.00 95.62 109 ALA A C 1
ATOM 863 O O . ALA A 1 109 ? -3.119 -5.680 -6.874 1.00 95.62 109 ALA A O 1
ATOM 864 N N . SER A 1 110 ? -5.145 -6.548 -6.421 1.00 95.75 110 SER A N 1
ATOM 865 C CA . SER A 1 110 ? -5.694 -6.346 -7.766 1.00 95.75 110 SER A CA 1
ATOM 866 C C . SER A 1 110 ? -5.663 -4.876 -8.179 1.00 95.75 110 SER A C 1
ATOM 868 O O . SER A 1 110 ? -5.213 -4.558 -9.279 1.00 95.75 110 SER A O 1
ATOM 870 N N . ALA A 1 111 ? -6.073 -3.966 -7.287 1.00 95.31 111 ALA A N 1
ATOM 871 C CA . ALA A 1 111 ? -6.073 -2.537 -7.585 1.00 95.31 111 ALA A CA 1
ATOM 872 C C . ALA A 1 111 ? -4.665 -1.982 -7.810 1.00 95.31 111 ALA A C 1
ATOM 874 O O . ALA A 1 111 ? -4.446 -1.155 -8.695 1.00 95.31 111 ALA A O 1
ATOM 875 N N . GLN A 1 112 ? -3.696 -2.451 -7.028 1.00 95.69 112 GLN A N 1
ATOM 876 C CA . GLN A 1 112 ? -2.311 -2.026 -7.160 1.00 95.69 112 GLN A CA 1
ATOM 877 C C . GLN A 1 112 ? -1.627 -2.578 -8.417 1.00 95.69 112 GLN A C 1
ATOM 879 O O . GLN A 1 112 ? -0.896 -1.843 -9.081 1.00 95.69 112 GLN A O 1
ATOM 884 N N . ILE A 1 113 ? -1.894 -3.834 -8.785 1.00 95.31 113 ILE A N 1
ATOM 885 C CA . ILE A 1 113 ? -1.388 -4.435 -10.028 1.00 95.31 113 ILE A CA 1
ATOM 886 C C . ILE A 1 113 ? -1.962 -3.697 -11.238 1.00 95.31 113 ILE A C 1
ATOM 888 O O . ILE A 1 113 ? -1.200 -3.218 -12.075 1.00 95.31 113 ILE A O 1
ATOM 892 N N . ALA A 1 114 ? -3.283 -3.497 -11.283 1.00 94.81 114 ALA A N 1
ATOM 893 C CA . ALA A 1 114 ? -3.934 -2.766 -12.369 1.00 94.81 114 ALA A CA 1
ATOM 894 C C . ALA A 1 114 ? -3.385 -1.335 -12.511 1.00 94.81 114 ALA A C 1
ATOM 896 O O . ALA A 1 114 ? -3.162 -0.840 -13.619 1.00 94.81 114 ALA A O 1
ATOM 897 N N . HIS A 1 115 ? -3.107 -0.675 -11.385 1.00 94.75 115 HIS A N 1
ATOM 898 C CA . HIS A 1 115 ? -2.487 0.641 -11.372 1.00 94.75 115 HIS A CA 1
ATOM 899 C C . HIS A 1 115 ? -1.049 0.633 -11.913 1.00 94.75 115 HIS A C 1
ATOM 901 O O . HIS A 1 115 ? -0.686 1.527 -12.679 1.00 94.75 115 HIS A O 1
ATOM 907 N N . CYS A 1 116 ? -0.250 -0.369 -11.539 1.00 94.81 116 CYS A N 1
ATOM 908 C CA . CYS A 1 116 ? 1.112 -0.572 -12.032 1.00 94.81 116 CYS A CA 1
ATOM 909 C C . CYS A 1 116 ? 1.134 -0.778 -13.549 1.00 94.81 116 CYS A C 1
ATOM 911 O O . CYS A 1 116 ? 1.842 -0.058 -14.256 1.00 94.81 116 CYS A O 1
ATOM 913 N N . ASP A 1 117 ? 0.296 -1.690 -14.044 1.00 94.56 117 ASP A N 1
ATOM 914 C CA . ASP A 1 117 ? 0.194 -2.037 -15.463 1.00 94.56 117 ASP A CA 1
ATOM 915 C C . ASP A 1 117 ? -0.255 -0.839 -16.304 1.00 94.56 117 ASP A C 1
ATOM 917 O O . ASP A 1 117 ? 0.260 -0.591 -17.394 1.00 94.56 117 ASP A O 1
ATOM 921 N N . ARG A 1 118 ? -1.195 -0.042 -15.783 1.00 95.31 118 ARG A N 1
ATOM 922 C CA . ARG A 1 118 ? -1.735 1.127 -16.487 1.00 95.31 118 ARG A CA 1
ATOM 923 C C . ARG A 1 118 ? -0.681 2.189 -16.797 1.00 95.31 118 ARG A C 1
ATOM 925 O O . ARG A 1 118 ? -0.820 2.902 -17.793 1.00 95.31 118 ARG A O 1
ATOM 932 N N . TYR A 1 119 ? 0.305 2.350 -15.923 1.00 94.44 119 TYR A N 1
ATOM 933 C CA . TYR A 1 119 ? 1.302 3.415 -16.018 1.00 94.44 119 TYR A CA 1
ATOM 934 C C . TYR A 1 119 ? 2.713 2.909 -16.343 1.00 94.44 119 TYR A C 1
ATOM 936 O O . TYR A 1 119 ? 3.630 3.727 -16.382 1.00 94.44 119 TYR A O 1
ATOM 944 N N . ASP A 1 120 ? 2.879 1.606 -16.601 1.00 94.69 120 ASP A N 1
ATOM 945 C CA . ASP A 1 120 ? 4.182 0.950 -16.800 1.00 94.69 120 ASP A CA 1
ATOM 946 C C . ASP A 1 120 ? 5.165 1.263 -15.656 1.00 94.69 120 ASP A C 1
ATOM 948 O O . ASP A 1 120 ? 6.328 1.623 -15.864 1.00 94.69 120 ASP A O 1
ATOM 952 N N . PHE A 1 121 ? 4.664 1.192 -14.416 1.00 96.25 121 PHE A N 1
ATOM 953 C CA . PHE A 1 121 ? 5.512 1.340 -13.238 1.00 96.25 121 PHE A CA 1
ATOM 954 C C . PHE A 1 121 ? 6.380 0.101 -13.030 1.00 96.25 121 PHE A C 1
ATOM 956 O O . PHE A 1 121 ? 6.065 -1.019 -13.424 1.00 96.25 121 PHE A O 1
ATOM 963 N N . ASP A 1 122 ? 7.493 0.318 -12.346 1.00 96.19 122 ASP A N 1
ATOM 964 C CA . ASP A 1 122 ? 8.529 -0.686 -12.144 1.00 96.19 122 ASP A CA 1
ATOM 965 C C . ASP A 1 122 ? 8.408 -1.418 -10.815 1.00 96.19 122 ASP A C 1
ATOM 967 O O . ASP A 1 122 ? 9.212 -2.292 -10.484 1.00 96.19 122 ASP A O 1
ATOM 971 N N . GLY A 1 123 ? 7.428 -1.019 -10.020 1.00 94.88 123 GLY A N 1
ATOM 972 C CA . GLY A 1 123 ? 7.187 -1.578 -8.717 1.00 94.88 123 GLY A CA 1
ATOM 973 C C . GLY A 1 123 ? 5.879 -1.078 -8.144 1.00 94.88 123 GLY A C 1
ATOM 974 O O . GLY A 1 123 ? 5.361 -0.020 -8.507 1.00 94.88 123 GLY A O 1
ATOM 975 N N . VAL A 1 124 ? 5.383 -1.865 -7.204 1.00 94.19 124 VAL A N 1
ATOM 976 C CA . VAL A 1 124 ? 4.161 -1.594 -6.471 1.00 94.19 124 VAL A CA 1
ATOM 977 C C . VAL A 1 124 ? 4.522 -1.239 -5.038 1.00 94.19 124 VAL A C 1
ATOM 979 O O . VAL A 1 124 ? 5.269 -1.959 -4.376 1.00 94.19 124 VAL A O 1
ATOM 982 N N . TYR A 1 125 ? 3.956 -0.143 -4.543 1.00 92.00 125 TYR A N 1
ATOM 983 C CA . TYR A 1 125 ? 3.945 0.158 -3.119 1.00 92.00 125 TYR A CA 1
ATOM 984 C C . TYR A 1 125 ? 2.702 -0.471 -2.482 1.00 92.00 125 TYR A C 1
ATOM 986 O O . TYR A 1 125 ? 1.579 -0.051 -2.757 1.00 92.00 125 TYR A O 1
ATOM 994 N N . ILE A 1 126 ? 2.906 -1.475 -1.629 1.00 91.19 126 ILE A N 1
ATOM 995 C CA . ILE A 1 126 ? 1.824 -2.174 -0.930 1.00 91.19 126 ILE A CA 1
ATOM 996 C C . ILE A 1 126 ? 1.637 -1.572 0.460 1.00 91.19 126 ILE A C 1
ATOM 998 O O . ILE A 1 126 ? 2.523 -1.648 1.309 1.00 91.19 126 ILE A O 1
ATOM 1002 N N . SER A 1 127 ? 0.465 -0.984 0.683 1.00 89.94 127 SER A N 1
ATOM 1003 C CA . SER A 1 127 ? -0.033 -0.562 1.991 1.00 89.94 127 SER A CA 1
ATOM 1004 C C . SER A 1 127 ? -1.545 -0.342 1.892 1.00 89.94 127 SER A C 1
ATOM 1006 O O . SER A 1 127 ? -2.033 0.103 0.844 1.00 89.94 127 SER A O 1
ATOM 1008 N N . SER A 1 128 ? -2.285 -0.670 2.954 1.00 87.25 128 SER A N 1
ATOM 1009 C CA . SER A 1 128 ? -3.671 -0.225 3.119 1.00 87.25 128 SER A CA 1
ATOM 1010 C C . SER A 1 128 ? -3.663 1.203 3.655 1.00 87.25 128 SER A C 1
ATOM 1012 O O . SER A 1 128 ? -4.038 2.124 2.945 1.00 87.25 128 SER A O 1
ATOM 1014 N N . ASP A 1 129 ? -3.131 1.419 4.855 1.00 91.69 129 ASP A N 1
ATOM 1015 C CA . ASP A 1 129 ? -2.881 2.737 5.436 1.00 91.69 129 ASP A CA 1
ATOM 1016 C C . ASP A 1 129 ? -1.941 2.599 6.650 1.00 91.69 129 ASP A C 1
ATOM 1018 O O . ASP A 1 129 ? -1.759 1.512 7.192 1.00 91.69 129 ASP A O 1
ATOM 1022 N N . ASN A 1 130 ? -1.369 3.700 7.134 1.00 91.38 130 ASN A N 1
ATOM 1023 C CA . ASN A 1 130 ? -0.563 3.700 8.356 1.00 91.38 130 ASN A CA 1
ATOM 1024 C C . ASN A 1 130 ? -1.391 3.426 9.623 1.00 91.38 130 ASN A C 1
ATOM 1026 O O . ASN A 1 130 ? -0.818 3.051 10.650 1.00 91.38 130 ASN A O 1
ATOM 1030 N N . VAL A 1 131 ? -2.721 3.590 9.581 1.00 92.38 131 VAL A N 1
ATOM 1031 C CA . VAL A 1 131 ? -3.584 3.291 10.735 1.00 92.38 131 VAL A CA 1
ATOM 1032 C C . VAL A 1 131 ? -3.516 1.831 11.180 1.00 92.38 131 VAL A C 1
ATOM 1034 O O . VAL A 1 131 ? -3.745 1.576 12.360 1.00 92.38 131 VAL A O 1
ATOM 1037 N N . ILE A 1 132 ? -3.114 0.894 10.312 1.00 91.69 132 ILE A N 1
ATOM 1038 C CA . ILE A 1 132 ? -2.947 -0.522 10.684 1.00 91.69 132 ILE A CA 1
ATOM 1039 C C . ILE A 1 132 ? -1.967 -0.699 11.846 1.00 91.69 132 ILE A C 1
ATOM 1041 O O . ILE A 1 132 ? -2.186 -1.526 12.725 1.00 91.69 132 ILE A O 1
ATOM 1045 N N . LEU A 1 133 ? -0.919 0.132 11.912 1.00 92.12 133 LEU A N 1
ATOM 1046 C CA . LEU A 1 133 ? 0.044 0.103 13.013 1.00 92.12 133 LEU A CA 1
ATOM 1047 C C . LEU A 1 133 ? -0.600 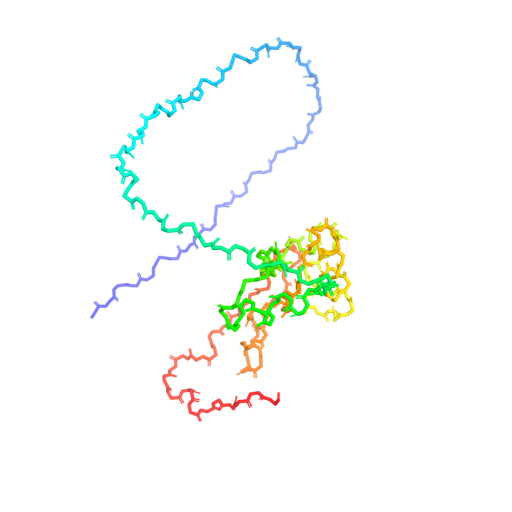0.560 14.323 1.00 92.12 133 LEU A C 1
ATOM 1049 O O . LEU A 1 133 ? -0.278 0.058 15.394 1.00 92.12 133 LEU A O 1
ATOM 1053 N N . TYR A 1 134 ? -1.519 1.519 14.245 1.00 93.06 134 TYR A N 1
ATOM 1054 C CA . TYR A 1 134 ? -2.241 2.017 15.406 1.00 93.06 134 TYR A CA 1
ATOM 1055 C C . TYR A 1 134 ? -3.243 0.974 15.941 1.00 93.06 134 TYR A C 1
ATOM 1057 O O . TYR A 1 134 ? -3.324 0.794 17.157 1.00 93.06 134 TYR A O 1
ATOM 1065 N N . GLU A 1 135 ? -3.948 0.243 15.069 1.00 93.06 135 GLU A N 1
ATOM 1066 C CA . GLU A 1 135 ? -4.798 -0.890 15.481 1.00 93.06 135 GLU A CA 1
ATOM 1067 C C . GLU A 1 135 ? -3.983 -2.032 16.074 1.00 93.06 135 GLU A C 1
ATOM 1069 O O . GLU A 1 135 ? -4.322 -2.527 17.148 1.00 93.06 135 GLU A O 1
ATOM 1074 N N . ALA A 1 136 ? -2.850 -2.366 15.458 1.00 92.56 136 ALA A N 1
ATOM 1075 C CA . ALA A 1 136 ? -1.933 -3.378 15.969 1.00 92.56 136 ALA A CA 1
ATOM 1076 C C . ALA A 1 136 ? -1.397 -3.042 17.380 1.00 92.56 136 ALA A C 1
ATOM 1078 O O . ALA A 1 136 ? -1.118 -3.931 18.181 1.00 92.56 136 ALA A O 1
ATOM 1079 N N . LEU A 1 137 ? -1.318 -1.753 17.736 1.00 92.88 137 LEU A N 1
ATOM 1080 C CA . LEU A 1 137 ? -0.969 -1.282 19.085 1.00 92.88 137 LEU A CA 1
ATOM 1081 C C . LEU A 1 137 ? -2.150 -1.290 20.086 1.00 92.88 137 LEU A C 1
ATOM 1083 O O . LEU A 1 137 ? -1.994 -0.850 21.235 1.00 92.88 137 LEU A O 1
ATOM 1087 N N . GLY A 1 138 ? -3.318 -1.794 19.677 1.00 91.50 138 GLY A N 1
ATOM 1088 C CA . GLY A 1 138 ? -4.546 -1.890 20.471 1.00 91.50 138 GLY A CA 1
ATOM 1089 C C . GLY A 1 138 ? -5.484 -0.688 20.339 1.00 91.50 138 GLY A C 1
ATOM 1090 O O . GLY A 1 138 ? -6.339 -0.479 21.200 1.00 91.50 138 GLY A O 1
ATOM 1091 N N . GLY A 1 139 ? -5.295 0.146 19.317 1.00 93.19 139 GLY A N 1
ATOM 1092 C CA . GLY A 1 139 ? -6.158 1.284 19.024 1.00 93.19 139 GLY A CA 1
ATOM 1093 C C . GLY A 1 139 ? -7.405 0.920 18.215 1.00 93.19 139 GLY A C 1
ATOM 1094 O O . GLY A 1 139 ? -7.430 -0.083 17.517 1.00 93.19 139 GLY A O 1
ATOM 1095 N N . GLY A 1 140 ? -8.452 1.751 18.276 1.00 94.75 140 GLY A N 1
ATOM 1096 C CA . GLY A 1 140 ? -9.656 1.570 17.451 1.00 94.75 140 GLY A CA 1
ATOM 1097 C C . GLY A 1 140 ? -9.622 2.376 16.149 1.00 94.75 140 GLY A C 1
ATOM 1098 O O . GLY A 1 140 ? -9.431 3.596 16.197 1.00 94.75 140 GLY A O 1
ATOM 1099 N N . ILE A 1 141 ? -9.862 1.732 15.007 1.00 95.25 141 ILE A N 1
ATOM 1100 C CA . ILE A 1 141 ? -9.971 2.382 13.689 1.00 95.25 141 ILE A CA 1
ATOM 1101 C C . ILE A 1 141 ? -11.442 2.565 13.300 1.00 95.25 141 ILE A C 1
ATOM 1103 O O . ILE A 1 141 ? -12.290 1.726 13.599 1.00 95.25 141 ILE A O 1
ATOM 1107 N N . ILE A 1 142 ? -11.738 3.660 12.600 1.00 94.69 142 ILE A N 1
ATOM 1108 C CA . ILE A 1 142 ? -12.990 3.858 11.868 1.00 94.69 142 ILE A CA 1
ATOM 1109 C C . ILE A 1 142 ? -12.705 3.801 10.368 1.00 94.69 142 ILE A C 1
ATOM 1111 O O . ILE A 1 142 ? -11.781 4.454 9.883 1.00 94.69 142 ILE A O 1
ATOM 1115 N N . TYR A 1 143 ? -13.561 3.076 9.647 1.00 93.06 143 TYR A N 1
ATOM 1116 C CA . TYR A 1 143 ? -13.650 3.093 8.191 1.00 93.06 143 TYR A CA 1
ATOM 1117 C C . TYR A 1 143 ? -14.915 3.855 7.774 1.00 93.06 143 TYR A C 1
ATOM 1119 O O . TYR A 1 143 ? -16.017 3.342 7.972 1.00 93.06 143 TYR A O 1
ATOM 1127 N N . PRO A 1 144 ? -14.796 5.084 7.252 1.00 90.88 144 PRO A N 1
ATOM 1128 C CA . PRO A 1 144 ? -15.962 5.907 6.935 1.00 90.88 144 PRO A CA 1
ATOM 1129 C C . PRO A 1 144 ? -16.770 5.399 5.732 1.00 90.88 144 PRO A C 1
ATOM 1131 O O . PRO A 1 144 ? -16.209 4.987 4.715 1.00 90.88 144 PRO A O 1
ATOM 1134 N N . ASP A 1 145 ? -18.098 5.525 5.806 1.00 87.38 145 ASP A N 1
ATOM 1135 C CA . ASP A 1 145 ? -19.014 5.154 4.714 1.00 87.38 145 ASP A CA 1
ATOM 1136 C C . ASP A 1 145 ? -18.949 6.108 3.507 1.00 87.38 145 ASP A C 1
ATOM 1138 O O . ASP A 1 145 ? -19.371 5.758 2.404 1.00 87.38 145 ASP A O 1
ATOM 1142 N N . ASP A 1 146 ? -18.415 7.318 3.693 1.00 89.38 146 ASP A N 1
ATOM 1143 C CA . ASP A 1 146 ? -18.314 8.360 2.663 1.00 89.38 146 ASP A CA 1
ATOM 1144 C C . ASP A 1 146 ? -17.133 8.162 1.696 1.00 89.38 146 ASP A C 1
ATOM 1146 O O . ASP A 1 146 ? -16.824 9.050 0.899 1.00 89.38 146 ASP A O 1
ATOM 1150 N N . ASN A 1 147 ? -16.497 6.986 1.735 1.00 85.88 147 ASN A N 1
ATOM 1151 C CA . ASN A 1 147 ? -15.348 6.631 0.909 1.00 85.88 147 ASN A CA 1
ATOM 1152 C C . ASN A 1 147 ? -14.109 7.512 1.169 1.00 85.88 147 ASN A C 1
ATOM 1154 O O . ASN A 1 147 ? -13.292 7.714 0.265 1.00 85.88 147 ASN A O 1
ATOM 1158 N N . SER A 1 148 ? -13.978 8.053 2.383 1.00 87.69 148 SER A N 1
ATOM 1159 C CA . SER A 1 148 ? -12.767 8.729 2.852 1.00 87.69 148 SER A CA 1
ATOM 1160 C C . SER A 1 148 ? -11.752 7.752 3.468 1.00 87.69 148 SER A C 1
ATOM 1162 O O . SER A 1 148 ? -11.960 6.537 3.494 1.00 87.69 148 SER A O 1
ATOM 1164 N N . TYR A 1 149 ? -10.601 8.282 3.890 1.00 89.38 149 TYR A N 1
ATOM 1165 C CA . TYR A 1 149 ? -9.526 7.491 4.489 1.00 89.38 149 TYR A CA 1
ATOM 1166 C C . TYR A 1 149 ? -9.920 6.959 5.869 1.00 89.38 149 TYR A C 1
ATOM 1168 O O . TYR A 1 149 ? -10.622 7.655 6.611 1.00 89.38 149 TYR A O 1
ATOM 1176 N N . PRO A 1 150 ? -9.429 5.768 6.251 1.00 92.81 150 PRO A N 1
ATOM 1177 C CA . PRO A 1 150 ? -9.582 5.296 7.612 1.00 92.81 150 PRO A CA 1
ATOM 1178 C C . PRO A 1 150 ? -8.841 6.224 8.581 1.00 92.81 150 PRO A C 1
ATOM 1180 O O . PRO A 1 150 ? -7.812 6.814 8.250 1.00 92.81 150 PRO A O 1
ATOM 1183 N N . PHE A 1 151 ? -9.369 6.367 9.792 1.00 93.75 151 PHE A N 1
ATOM 1184 C CA . PHE A 1 151 ? -8.749 7.194 10.826 1.00 93.75 151 PHE A CA 1
ATOM 1185 C C . PHE A 1 151 ? -8.884 6.565 12.210 1.00 93.75 151 PHE A C 1
ATOM 1187 O O . PHE A 1 151 ? -9.769 5.748 12.469 1.00 93.75 151 PHE A O 1
ATOM 1194 N N . TRP A 1 152 ? -7.983 6.945 13.115 1.00 93.75 152 TRP A N 1
ATOM 1195 C CA . TRP A 1 152 ? -7.993 6.460 14.491 1.00 93.75 152 TRP A CA 1
ATOM 1196 C C . TRP A 1 152 ? -9.032 7.179 15.355 1.00 93.75 152 TRP A C 1
ATOM 1198 O O . TRP A 1 152 ? -9.386 8.334 15.125 1.00 93.75 152 TRP A O 1
ATOM 1208 N N . THR A 1 153 ? -9.485 6.499 16.404 1.00 92.75 153 THR A N 1
ATOM 1209 C CA . THR A 1 153 ? -10.503 7.006 17.334 1.00 92.75 153 THR A CA 1
ATOM 1210 C C . THR A 1 153 ? -9.903 7.823 18.474 1.00 92.75 153 THR A C 1
ATOM 1212 O O . THR A 1 153 ? -10.018 9.046 18.514 1.00 92.75 153 THR A O 1
ATOM 1215 N N . THR A 1 154 ? -9.261 7.152 19.427 1.00 92.19 154 THR A N 1
ATOM 1216 C CA . THR A 1 154 ? -8.748 7.748 20.664 1.00 92.19 154 THR A CA 1
ATOM 1217 C C . THR A 1 154 ? -7.251 7.513 20.799 1.00 92.19 154 THR A C 1
ATOM 1219 O O . THR A 1 154 ? -6.767 6.462 20.397 1.00 92.19 154 THR A O 1
ATOM 1222 N N . PRO A 1 155 ? -6.467 8.421 21.392 1.00 92.31 155 PRO A N 1
ATOM 1223 C CA . PRO A 1 155 ? -5.041 8.173 21.578 1.00 92.31 155 PRO A CA 1
ATOM 1224 C C . PRO A 1 155 ? -4.787 6.870 22.348 1.00 92.31 155 PRO A C 1
ATOM 1226 O O . PRO A 1 155 ? -5.343 6.662 23.423 1.00 92.31 155 PRO A O 1
ATOM 1229 N N . VAL A 1 156 ? -3.937 6.001 21.798 1.00 92.25 156 VAL A N 1
ATOM 1230 C CA . VAL A 1 156 ? -3.475 4.780 22.486 1.00 92.25 156 VAL A CA 1
ATOM 1231 C C . VAL A 1 156 ? -2.436 5.124 23.556 1.00 92.25 156 VAL A C 1
ATOM 1233 O O . VAL A 1 156 ? -2.319 4.428 24.560 1.00 92.25 156 VAL A O 1
ATOM 1236 N N . ILE A 1 157 ? -1.695 6.214 23.357 1.00 92.94 157 ILE A N 1
ATOM 1237 C CA . ILE A 1 157 ? -0.702 6.738 24.293 1.00 92.94 157 ILE A CA 1
ATOM 1238 C C . ILE A 1 157 ? -1.206 8.099 24.768 1.00 92.94 157 ILE A C 1
ATOM 1240 O O . ILE A 1 157 ? -1.371 9.020 23.968 1.00 92.94 157 ILE A O 1
ATOM 1244 N N . THR A 1 158 ? -1.461 8.212 26.066 1.00 94.69 158 THR A N 1
ATOM 1245 C CA . THR A 1 158 ? -1.879 9.459 26.728 1.00 94.69 158 THR A CA 1
ATOM 1246 C C . THR A 1 158 ? -0.838 9.952 27.728 1.00 94.69 158 THR A C 1
ATOM 1248 O O . THR A 1 158 ? -0.762 11.149 28.000 1.00 94.69 158 THR A O 1
ATOM 1251 N N . ASP A 1 159 ? 0.003 9.042 28.216 1.00 96.00 159 ASP A N 1
ATOM 1252 C CA . ASP A 1 159 ? 1.141 9.296 29.084 1.00 96.00 159 ASP A CA 1
ATOM 1253 C C . ASP A 1 159 ? 2.365 8.524 28.572 1.00 96.00 159 ASP A C 1
ATOM 1255 O O . ASP A 1 159 ? 2.246 7.441 28.001 1.00 96.00 159 ASP A O 1
ATOM 1259 N N . VAL A 1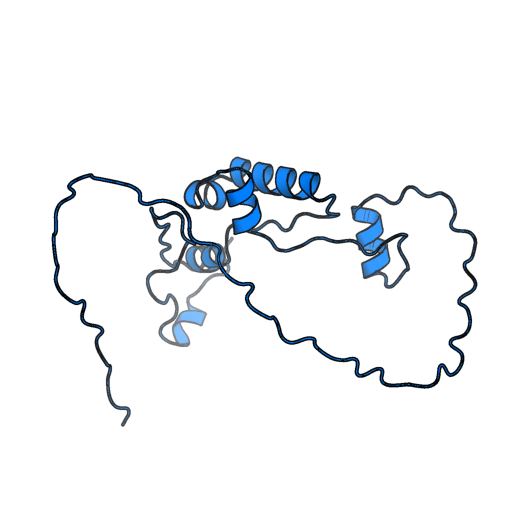 160 ? 3.569 9.056 28.789 1.00 94.50 160 VAL A N 1
ATOM 1260 C CA . VAL A 1 160 ? 4.819 8.405 28.359 1.00 94.50 160 VAL A CA 1
ATOM 1261 C C . VAL A 1 160 ? 4.983 6.992 28.937 1.00 94.50 160 VAL A C 1
ATOM 1263 O O . VAL A 1 160 ? 5.563 6.123 28.288 1.00 94.50 160 VAL A O 1
ATOM 1266 N N . ARG A 1 161 ? 4.433 6.731 30.129 1.00 94.50 161 ARG A N 1
ATOM 1267 C CA . ARG A 1 161 ? 4.453 5.412 30.779 1.00 94.50 161 ARG A CA 1
ATOM 1268 C C . ARG A 1 161 ? 3.664 4.363 29.995 1.00 94.50 161 ARG A C 1
ATOM 1270 O O . ARG A 1 161 ? 4.012 3.188 30.062 1.00 94.50 161 ARG A O 1
ATOM 1277 N N . ASP A 1 162 ? 2.676 4.773 29.198 1.00 92.69 162 ASP A N 1
ATOM 1278 C CA . ASP A 1 162 ? 1.869 3.861 28.383 1.00 92.69 162 ASP A CA 1
ATOM 1279 C C . ASP A 1 162 ? 2.723 3.116 27.353 1.00 92.69 162 ASP A C 1
ATOM 1281 O O . ASP A 1 162 ? 2.390 1.988 26.996 1.00 92.69 162 ASP A O 1
ATOM 1285 N N . VAL A 1 163 ? 3.834 3.716 26.900 1.00 92.06 163 VAL A N 1
ATOM 1286 C CA . VAL A 1 163 ? 4.770 3.110 25.939 1.00 92.06 163 VAL A CA 1
ATOM 1287 C C . VAL A 1 163 ? 5.365 1.818 26.497 1.00 92.06 163 VAL A C 1
ATOM 1289 O O . VAL A 1 163 ? 5.425 0.820 25.786 1.00 92.06 163 VAL A O 1
ATOM 1292 N N . ALA A 1 164 ? 5.735 1.805 27.783 1.00 91.12 164 ALA A N 1
ATOM 1293 C CA . ALA A 1 164 ? 6.317 0.635 28.444 1.00 91.12 164 ALA A CA 1
ATOM 1294 C C . ALA A 1 164 ? 5.330 -0.541 28.571 1.00 91.12 164 ALA A C 1
ATOM 1296 O O . ALA A 1 164 ? 5.743 -1.673 28.815 1.00 91.12 164 ALA A O 1
ATOM 1297 N N . HIS A 1 165 ? 4.031 -0.279 28.410 1.00 88.94 165 HIS A N 1
ATOM 1298 C CA . HIS A 1 165 ? 2.973 -1.284 28.466 1.00 88.94 165 HIS A CA 1
ATOM 1299 C C . HIS A 1 165 ? 2.538 -1.784 27.081 1.00 88.94 165 HIS A C 1
ATOM 1301 O O . HIS A 1 165 ? 1.706 -2.690 27.000 1.00 88.94 165 HIS A O 1
ATOM 1307 N N . ARG A 1 166 ? 3.087 -1.229 25.991 1.00 89.12 166 ARG A N 1
ATOM 1308 C CA . ARG A 1 166 ? 2.815 -1.708 24.631 1.00 89.12 166 ARG A CA 1
ATOM 1309 C C . ARG A 1 166 ? 3.696 -2.899 24.295 1.00 89.12 166 ARG A C 1
ATOM 1311 O O . ARG A 1 166 ? 4.828 -3.019 24.757 1.00 89.12 166 ARG A O 1
ATOM 1318 N N . ARG A 1 167 ? 3.153 -3.782 23.468 1.00 88.81 167 ARG A N 1
ATOM 1319 C CA . ARG A 1 167 ? 3.893 -4.889 22.870 1.00 88.81 167 ARG A CA 1
ATOM 1320 C C . ARG A 1 167 ? 4.131 -4.567 21.407 1.00 88.81 167 ARG A C 1
ATOM 1322 O O . ARG A 1 167 ? 3.317 -3.884 20.789 1.00 88.81 167 ARG A O 1
ATOM 1329 N N . VAL A 1 168 ? 5.254 -5.047 20.889 1.00 91.75 168 VAL A N 1
ATOM 1330 C CA . VAL A 1 168 ? 5.451 -5.112 19.442 1.00 91.75 168 VAL A CA 1
ATOM 1331 C C . VAL A 1 168 ? 4.379 -6.068 18.903 1.00 91.75 168 VAL A C 1
ATOM 1333 O O . VAL A 1 168 ? 4.234 -7.146 19.490 1.00 91.75 168 VAL A O 1
ATOM 1336 N N . PRO A 1 169 ? 3.595 -5.661 17.891 1.00 89.75 169 PRO A N 1
ATOM 1337 C CA . PRO A 1 169 ? 2.665 -6.557 17.210 1.00 89.75 169 PRO A CA 1
ATOM 1338 C C . PRO A 1 169 ? 3.376 -7.806 16.677 1.00 89.75 169 PRO A C 1
ATOM 1340 O O . PRO A 1 169 ? 4.583 -7.760 16.432 1.00 89.75 169 PRO A O 1
ATOM 1343 N N . ASP A 1 170 ? 2.640 -8.908 16.572 1.00 85.44 170 ASP A N 1
ATOM 1344 C CA . ASP A 1 170 ? 3.136 -10.208 16.113 1.00 85.44 170 ASP A CA 1
ATOM 1345 C C . ASP A 1 170 ? 3.567 -10.231 14.637 1.00 85.44 170 ASP A C 1
ATOM 1347 O O . ASP A 1 170 ? 3.053 -9.424 13.828 1.00 85.44 170 ASP A O 1
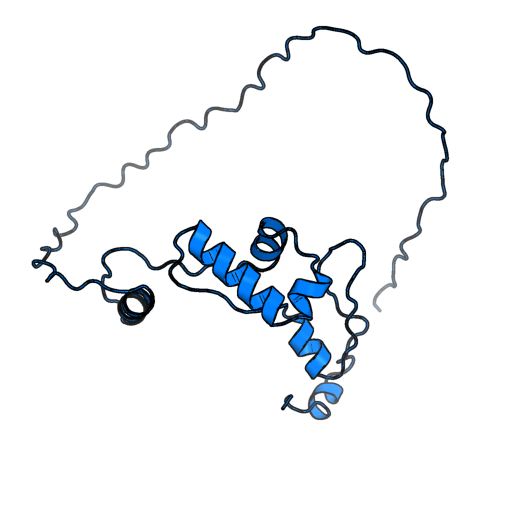#

Secondary structure (DSSP, 8-state):
---------PPP----------------PPP--------------------------------HHHHHHHHHTT---SS-------SHHHHHHTT--HHHHHH-HHHHHHHHHHHHHHHT-S-----S-THHHHHHTTPPEE--TTS---EE-S-S-SSGGGGGG-----

Sequence (170 aa):
MCPRGRLWKPSPRGNAAARPGRAPAGGRQRGVLLPRFAEHAHDRGDQGRPALEHEPRGEYHVNSVERHRLALAMKEPERVPVAPSFLTRASQLEGVRQYHYHTDPEVLASAQIAHCDRYDFDGVYISSDNVILYEALGGGIIYPDDNSYPFWTTPVITDVRDVAHRRVPD

Radius of gyration: 26.83 Å; chains: 1; bounding box: 72×46×59 Å

Foldseek 3Di:
DDDDDDDDDDDDDDDDDDDDDDDDDDDDDDDDDDDPPDDDPPPDDPPDDDPPPPDPPDPDPQALVNLVVCVVVVHDDPDRAAEDDDAVVLCVVVVHFLVCCLPPVVNVVVSQVVVCVVVVHSDGDDDSDPCVQVVLQVWDWDDDPVSDHIDTDDDCPPDPVSVVVTDDGD